Protein AF-A0A6B2DFF1-F1 (afdb_monomer_lite)

Sequence (43 aa):
PDAPGVPLLADRPLVDGAAAAYVCRGYVCDRPVTSAEALTAQL

Structure (mmCIF, N/CA/C/O backbone):
data_AF-A0A6B2DFF1-F1
#
_entry.id   AF-A0A6B2DFF1-F1
#
loop_
_atom_site.group_PDB
_atom_site.id
_atom_site.type_symbol
_atom_site.label_atom_id
_atom_site.label_alt_id
_atom_site.label_comp_id
_atom_site.label_asym_id
_atom_site.label_entity_id
_atom_site.label_seq_id
_atom_site.pdbx_PDB_ins_code
_atom_site.Cartn_x
_atom_site.Cartn_y
_atom_site.Cartn_z
_atom_site.occupancy
_atom_site.B_iso_or_equiv
_atom_site.auth_seq_id
_atom_site.auth_comp_id
_atom_site.auth_asym_id
_atom_site.auth_atom_id
_atom_site.pdbx_PDB_model_num
ATOM 1 N N . PRO A 1 1 ? 10.085 0.116 3.534 1.00 62.44 1 PRO A N 1
ATOM 2 C CA . PRO A 1 1 ? 11.350 0.302 2.791 1.00 62.44 1 PRO A CA 1
ATOM 3 C C . PRO A 1 1 ? 11.924 -1.064 2.430 1.00 62.44 1 PRO A C 1
ATOM 5 O O . PRO A 1 1 ? 11.856 -1.943 3.285 1.00 62.44 1 PRO A O 1
ATOM 8 N N . ASP A 1 2 ? 12.478 -1.228 1.227 1.00 59.75 2 ASP A N 1
ATOM 9 C CA . ASP A 1 2 ? 13.241 -2.423 0.844 1.00 59.75 2 ASP A CA 1
ATOM 10 C C . ASP A 1 2 ? 14.419 -2.591 1.812 1.00 59.75 2 ASP A C 1
ATOM 12 O O . ASP A 1 2 ? 15.491 -2.009 1.649 1.00 59.75 2 ASP A O 1
ATOM 16 N N . ALA A 1 3 ? 14.169 -3.298 2.910 1.00 60.62 3 ALA A N 1
ATOM 17 C CA . ALA A 1 3 ? 15.088 -3.442 4.019 1.00 60.62 3 ALA A CA 1
ATOM 18 C C . ALA A 1 3 ? 15.837 -4.763 3.822 1.00 60.62 3 ALA A C 1
ATOM 20 O O . ALA A 1 3 ? 15.200 -5.824 3.856 1.00 60.62 3 ALA A O 1
ATOM 21 N N . PRO A 1 4 ? 17.168 -4.734 3.622 1.00 62.66 4 PRO A N 1
ATOM 22 C CA . PRO A 1 4 ? 17.956 -5.953 3.524 1.00 62.66 4 PRO A CA 1
ATOM 23 C C . PRO A 1 4 ? 17.706 -6.820 4.765 1.00 62.66 4 PRO A C 1
ATOM 25 O O . PRO A 1 4 ? 17.914 -6.370 5.890 1.00 62.66 4 PRO A O 1
ATOM 28 N N . GLY A 1 5 ? 17.215 -8.046 4.563 1.00 71.56 5 GLY A N 1
ATOM 29 C CA . GLY A 1 5 ? 16.898 -8.980 5.650 1.00 71.56 5 GLY A CA 1
ATOM 30 C C . GLY A 1 5 ? 15.429 -9.033 6.087 1.00 71.56 5 GLY A C 1
ATOM 31 O O . GLY A 1 5 ? 15.108 -9.846 6.951 1.00 71.56 5 GLY A O 1
ATOM 32 N N . VAL A 1 6 ? 14.524 -8.253 5.477 1.00 76.75 6 VAL A N 1
ATOM 33 C CA . VAL A 1 6 ? 13.069 -8.391 5.683 1.00 76.75 6 VAL A CA 1
ATOM 34 C C . VAL A 1 6 ? 12.401 -8.813 4.369 1.00 76.75 6 VAL A C 1
ATOM 36 O O . VAL A 1 6 ? 11.944 -7.956 3.616 1.00 76.75 6 VAL A O 1
ATOM 39 N N . PRO A 1 7 ? 12.307 -10.126 4.074 1.00 76.94 7 PRO A N 1
ATOM 40 C CA . PRO A 1 7 ? 11.772 -10.620 2.801 1.00 76.94 7 PRO A CA 1
ATOM 41 C C . PRO A 1 7 ? 10.355 -10.129 2.478 1.00 76.94 7 PRO A C 1
ATOM 43 O O . PRO A 1 7 ? 10.026 -9.927 1.319 1.00 76.94 7 PRO A O 1
ATOM 46 N N . LEU A 1 8 ? 9.522 -9.883 3.497 1.00 73.69 8 LEU A N 1
ATOM 47 C CA . LEU A 1 8 ? 8.165 -9.337 3.330 1.00 73.69 8 LEU A CA 1
ATOM 48 C C . LEU A 1 8 ? 8.133 -7.903 2.782 1.00 73.69 8 LEU A C 1
ATOM 50 O O . LEU A 1 8 ? 7.100 -7.461 2.282 1.00 73.69 8 LEU A O 1
ATOM 54 N N . LEU A 1 9 ? 9.238 -7.173 2.926 1.00 74.06 9 LEU A N 1
ATOM 55 C CA . LEU A 1 9 ? 9.403 -5.817 2.419 1.00 74.06 9 LEU A CA 1
ATOM 56 C C . LEU A 1 9 ? 10.227 -5.775 1.133 1.00 74.06 9 LEU A C 1
ATOM 58 O O . LEU A 1 9 ? 10.475 -4.677 0.655 1.00 74.06 9 LEU A O 1
ATOM 62 N N . ALA A 1 10 ? 10.654 -6.923 0.597 1.00 79.56 10 ALA A N 1
ATOM 63 C CA . ALA A 1 10 ? 11.250 -6.968 -0.728 1.00 79.56 10 ALA A CA 1
ATOM 64 C C . ALA A 1 10 ? 10.218 -6.490 -1.761 1.00 79.56 10 ALA A C 1
ATOM 66 O O . ALA A 1 10 ? 9.038 -6.841 -1.673 1.00 79.56 10 ALA A O 1
ATOM 67 N N . ASP A 1 11 ? 10.664 -5.656 -2.696 1.00 79.31 11 ASP A N 1
ATOM 68 C CA . ASP A 1 11 ? 9.842 -5.012 -3.725 1.00 79.31 11 ASP A CA 1
ATOM 69 C C . ASP A 1 11 ? 8.768 -4.061 -3.161 1.00 79.31 11 ASP A C 1
ATOM 71 O O . ASP A 1 11 ? 7.758 -3.768 -3.811 1.00 79.31 11 ASP A O 1
ATOM 75 N N . ARG A 1 12 ? 8.980 -3.547 -1.943 1.00 81.56 12 ARG A N 1
ATOM 76 C CA . ARG A 1 12 ? 8.135 -2.530 -1.298 1.00 81.56 12 ARG A CA 1
ATOM 77 C C . ARG A 1 12 ? 8.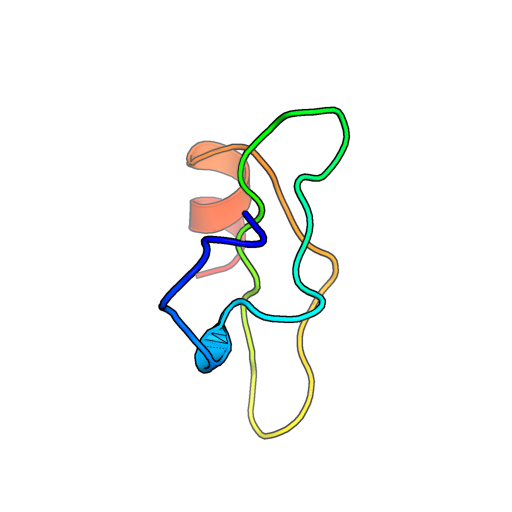975 -1.293 -0.950 1.00 81.56 12 ARG A C 1
ATOM 79 O O . ARG A 1 12 ? 9.198 -1.001 0.241 1.00 81.56 12 ARG A O 1
ATOM 86 N N . PRO A 1 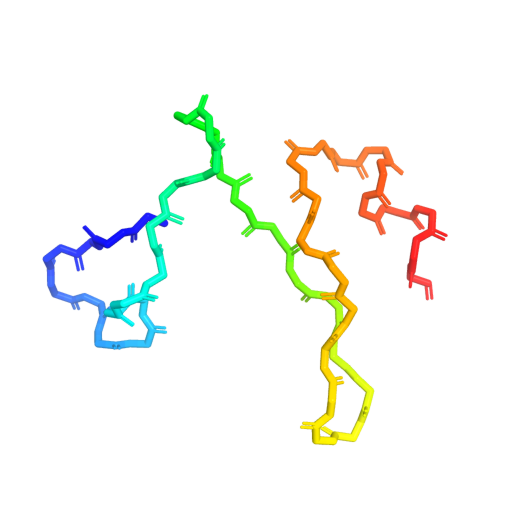13 ? 9.411 -0.531 -1.975 1.00 83.62 13 PRO A N 1
ATOM 87 C CA . PRO A 1 13 ? 10.214 0.666 -1.787 1.00 83.62 13 PRO A CA 1
ATOM 88 C C . PRO A 1 13 ? 9.442 1.758 -1.045 1.00 83.62 13 PRO A C 1
ATOM 90 O O . PRO A 1 13 ? 8.235 1.687 -0.800 1.00 83.62 13 PRO A O 1
ATOM 93 N N . LEU A 1 14 ? 10.178 2.799 -0.672 1.00 89.25 14 LEU A N 1
ATOM 94 C CA . LEU A 1 14 ? 9.590 4.041 -0.183 1.00 89.25 14 LEU A CA 1
ATOM 95 C C . LEU A 1 14 ? 8.765 4.714 -1.292 1.00 89.25 14 LEU A C 1
ATOM 97 O O . LEU A 1 14 ? 9.104 4.613 -2.470 1.00 89.25 14 LEU A O 1
ATOM 101 N N . VAL A 1 15 ? 7.725 5.447 -0.898 1.00 91.06 15 VAL A N 1
ATOM 102 C CA . VAL A 1 15 ? 6.959 6.326 -1.794 1.00 91.06 15 VAL A CA 1
ATOM 103 C C . VAL A 1 15 ? 7.426 7.748 -1.524 1.00 91.06 15 VAL A C 1
ATOM 105 O O . VAL A 1 15 ? 7.317 8.218 -0.395 1.00 91.06 15 VAL A O 1
ATOM 108 N N . ASP A 1 16 ? 8.022 8.396 -2.525 1.00 90.06 16 ASP A N 1
ATOM 109 C CA . ASP A 1 16 ? 8.616 9.738 -2.407 1.00 90.06 16 ASP A CA 1
ATOM 110 C C . ASP A 1 16 ? 9.595 9.882 -1.222 1.00 90.06 16 ASP A C 1
ATOM 112 O O . ASP A 1 16 ? 9.683 10.918 -0.568 1.00 90.06 16 ASP A O 1
ATOM 116 N N . GLY A 1 17 ? 10.329 8.809 -0.906 1.00 90.81 17 GLY A N 1
ATOM 117 C CA . GLY A 1 17 ? 11.263 8.765 0.226 1.00 90.81 17 GLY A CA 1
ATOM 118 C C . GLY A 1 17 ? 10.609 8.564 1.600 1.00 90.81 17 GLY A C 1
ATOM 119 O O . GLY A 1 17 ? 11.322 8.438 2.594 1.00 90.81 17 GLY A O 1
ATOM 120 N N . ALA A 1 18 ? 9.280 8.467 1.673 1.00 91.50 18 ALA A N 1
ATOM 121 C CA . ALA A 1 18 ? 8.533 8.198 2.896 1.00 91.50 18 ALA A CA 1
ATOM 122 C C . ALA A 1 18 ? 8.093 6.729 3.006 1.00 91.50 18 ALA A C 1
ATOM 124 O O . ALA A 1 18 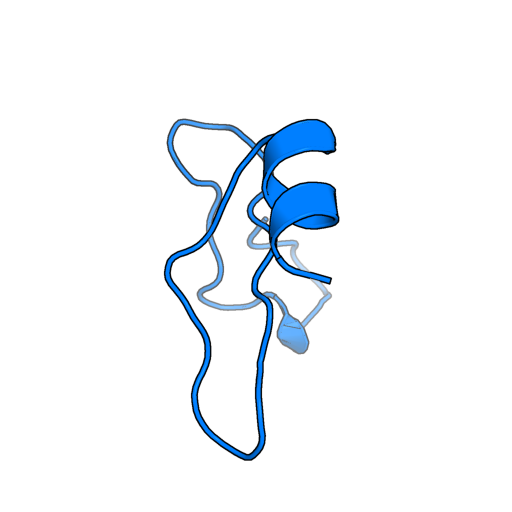? 7.938 6.005 2.017 1.00 91.50 18 ALA A O 1
ATOM 125 N N . ALA A 1 19 ? 7.897 6.272 4.245 1.00 91.44 19 ALA A N 1
ATOM 126 C CA . ALA A 1 19 ? 7.34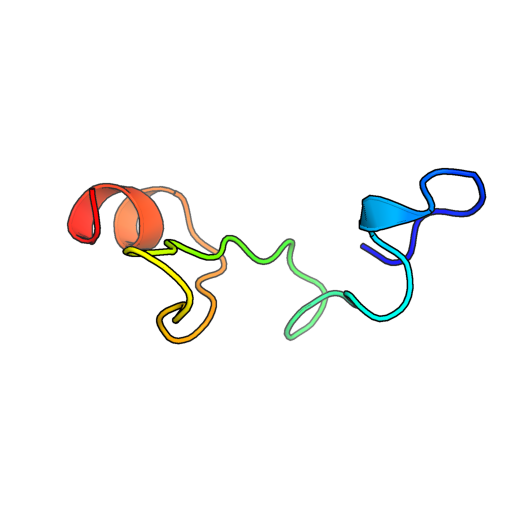0 4.951 4.510 1.00 91.44 19 ALA A CA 1
ATOM 127 C C . ALA A 1 19 ? 5.897 4.872 3.990 1.00 91.44 19 ALA A C 1
ATOM 129 O O . ALA A 1 19 ? 5.112 5.791 4.196 1.00 91.44 19 ALA A O 1
ATOM 130 N N . ALA A 1 20 ? 5.556 3.759 3.342 1.00 92.44 20 ALA A N 1
ATOM 131 C CA . ALA A 1 20 ? 4.229 3.511 2.797 1.00 92.44 20 ALA A CA 1
ATOM 132 C C . ALA A 1 20 ? 3.460 2.504 3.660 1.00 92.44 20 ALA A C 1
ATOM 134 O O . ALA A 1 20 ? 3.991 1.447 4.012 1.00 92.44 20 ALA A O 1
ATOM 135 N N . ALA A 1 21 ? 2.200 2.813 3.952 1.00 93.19 21 ALA A N 1
ATOM 136 C CA . ALA A 1 21 ? 1.248 1.917 4.591 1.00 93.19 21 ALA A CA 1
ATOM 137 C C . ALA A 1 21 ? 0.170 1.486 3.589 1.00 93.19 21 ALA A C 1
ATOM 139 O O . ALA A 1 21 ? -0.307 2.297 2.795 1.00 93.19 21 ALA A O 1
ATOM 140 N N . TYR A 1 22 ? -0.214 0.210 3.647 1.00 90.12 22 TYR A N 1
ATOM 141 C CA . TYR A 1 22 ? -1.234 -0.400 2.794 1.00 90.12 22 TYR A CA 1
ATOM 142 C C . TYR A 1 22 ? -2.336 -0.987 3.673 1.00 90.12 22 TYR A C 1
ATOM 144 O O . TYR A 1 22 ? -2.048 -1.811 4.542 1.00 90.12 22 TYR A O 1
ATOM 152 N N . VAL A 1 23 ? -3.589 -0.610 3.421 1.00 93.62 23 VAL A N 1
ATOM 153 C CA . VAL A 1 23 ? -4.753 -1.251 4.046 1.00 93.62 23 VAL A CA 1
ATOM 154 C C . VAL A 1 23 ? -5.304 -2.292 3.079 1.00 93.62 23 VAL A C 1
ATOM 156 O O . VAL A 1 23 ? -5.729 -1.961 1.972 1.00 93.62 23 VAL A O 1
ATOM 159 N N . CYS A 1 24 ? -5.259 -3.562 3.483 1.00 94.12 24 CYS A N 1
ATOM 160 C CA . CYS A 1 24 ? -5.700 -4.686 2.661 1.00 94.12 24 CYS A CA 1
ATOM 161 C C . CYS A 1 24 ? -7.012 -5.271 3.191 1.00 94.12 24 CYS A C 1
ATOM 163 O O . CYS A 1 24 ? -7.158 -5.513 4.389 1.00 94.12 24 CYS A O 1
ATOM 165 N N . ARG A 1 25 ? -7.964 -5.517 2.286 1.00 93.50 25 ARG A N 1
ATOM 166 C CA . ARG A 1 25 ? -9.267 -6.131 2.569 1.00 93.50 25 ARG A CA 1
ATOM 167 C C . ARG A 1 25 ? -9.418 -7.375 1.703 1.00 93.50 25 ARG A C 1
ATOM 169 O O . ARG A 1 25 ? -9.467 -7.298 0.475 1.00 93.50 25 ARG A O 1
ATOM 176 N N . GLY A 1 26 ? -9.450 -8.539 2.347 1.00 93.06 26 GLY A N 1
ATOM 177 C CA . GLY A 1 26 ? -9.331 -9.817 1.647 1.00 93.06 26 GLY A CA 1
ATOM 178 C C . GLY A 1 26 ? -7.972 -9.925 0.951 1.00 93.06 26 GLY A C 1
ATOM 179 O O . GLY A 1 26 ? -6.943 -9.943 1.619 1.00 93.06 26 GLY A O 1
ATOM 180 N N . TYR A 1 27 ? -7.977 -9.968 -0.385 1.00 90.44 27 TYR A N 1
ATOM 181 C CA . TYR A 1 27 ? -6.775 -10.123 -1.220 1.00 90.44 27 TYR A CA 1
ATOM 182 C C . TYR A 1 27 ? -6.381 -8.855 -1.996 1.00 90.44 27 TYR A C 1
ATOM 184 O O . TYR A 1 27 ? -5.475 -8.907 -2.826 1.00 90.44 27 TYR A O 1
ATOM 192 N N . VAL A 1 28 ? -7.054 -7.723 -1.758 1.00 92.56 28 VAL A N 1
ATOM 193 C CA . VAL A 1 28 ? -6.805 -6.452 -2.457 1.00 92.56 28 VAL A CA 1
ATOM 194 C C . VAL A 1 28 ? -6.397 -5.388 -1.447 1.00 92.56 28 VAL A C 1
ATOM 196 O O . VAL A 1 28 ? -6.959 -5.320 -0.355 1.00 92.56 28 VAL A O 1
ATOM 199 N N . CYS A 1 29 ? -5.423 -4.558 -1.810 1.00 93.50 29 CYS A N 1
ATOM 200 C CA . CYS A 1 29 ? -4.998 -3.418 -1.007 1.00 93.50 29 CYS A CA 1
ATOM 201 C C . CYS A 1 29 ? -5.361 -2.108 -1.707 1.00 93.50 29 CYS A C 1
ATOM 203 O O . CYS A 1 29 ? -5.294 -2.021 -2.935 1.00 93.50 29 CYS A O 1
ATOM 205 N N . ASP A 1 30 ? -5.712 -1.097 -0.916 1.00 93.06 30 ASP A N 1
ATOM 206 C CA . ASP A 1 30 ? -5.897 0.265 -1.410 1.00 93.06 30 ASP A CA 1
ATOM 207 C C . ASP A 1 30 ? -4.554 0.903 -1.804 1.00 93.06 30 ASP A C 1
ATOM 209 O O . ASP A 1 30 ? -3.469 0.348 -1.581 1.00 93.06 30 ASP A O 1
ATOM 213 N N . ARG A 1 31 ? -4.621 2.101 -2.400 1.00 92.38 31 ARG A N 1
ATOM 214 C CA . ARG A 1 31 ? -3.418 2.879 -2.724 1.00 92.38 31 ARG A CA 1
ATOM 215 C C . ARG A 1 31 ? -2.622 3.186 -1.446 1.00 92.38 31 ARG A C 1
ATOM 217 O O . ARG A 1 31 ? -3.231 3.572 -0.447 1.00 92.38 31 ARG A O 1
ATOM 224 N N . PRO A 1 32 ? -1.282 3.083 -1.486 1.00 93.38 32 PRO A N 1
ATOM 225 C CA . PRO A 1 32 ? -0.457 3.368 -0.325 1.00 93.38 32 PRO A CA 1
ATOM 226 C C . PRO A 1 32 ? -0.581 4.821 0.123 1.00 93.38 32 PRO A C 1
ATOM 228 O O . PRO A 1 32 ? -0.662 5.734 -0.701 1.00 93.38 32 PRO A O 1
ATOM 231 N N . VAL A 1 33 ? -0.521 5.023 1.435 1.00 96.12 33 VAL A N 1
ATOM 232 C CA . VAL A 1 33 ? -0.433 6.344 2.069 1.00 96.12 33 VAL A CA 1
ATOM 233 C C . VAL A 1 33 ? 0.846 6.467 2.882 1.00 96.12 33 VAL A C 1
ATOM 235 O O . VAL A 1 33 ? 1.415 5.466 3.314 1.00 96.12 33 VAL A O 1
ATOM 238 N N . THR A 1 34 ? 1.298 7.701 3.085 1.00 96.69 34 THR A N 1
ATOM 239 C CA . THR A 1 34 ? 2.584 8.011 3.728 1.00 96.69 34 THR A CA 1
ATOM 240 C C . THR A 1 34 ? 2.450 8.817 5.024 1.00 96.69 34 THR A C 1
ATOM 242 O O . THR A 1 34 ? 3.463 9.143 5.639 1.00 96.69 34 THR A O 1
ATOM 245 N N . SER A 1 35 ? 1.224 9.117 5.477 1.00 95.88 35 SER A N 1
ATOM 246 C CA . SER A 1 35 ? 0.960 9.793 6.756 1.00 95.88 35 SER A CA 1
ATOM 247 C C . SER A 1 35 ? 0.059 8.971 7.677 1.00 95.88 35 SER A C 1
ATOM 249 O O . SER A 1 35 ? -0.773 8.177 7.227 1.00 95.88 35 SER A O 1
ATOM 25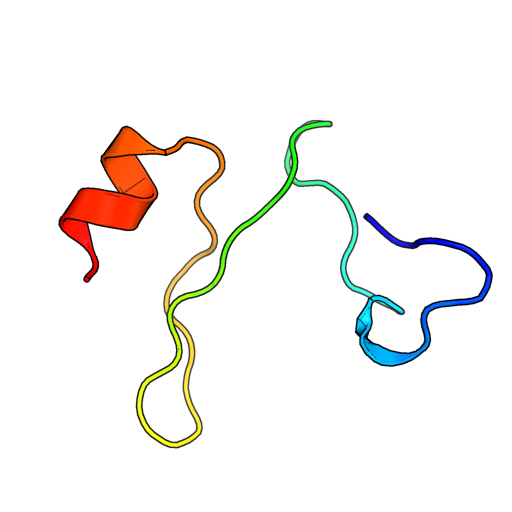1 N N . ALA A 1 36 ? 0.221 9.173 8.986 1.00 95.94 36 ALA A N 1
ATOM 252 C CA . ALA A 1 36 ? -0.557 8.470 10.003 1.00 95.94 36 ALA A CA 1
ATOM 253 C C . ALA A 1 36 ? -2.035 8.882 9.976 1.00 95.94 36 ALA A C 1
ATOM 255 O O . ALA A 1 36 ? -2.921 8.047 10.166 1.00 95.94 36 ALA A O 1
ATOM 256 N N . GLU A 1 37 ? -2.313 10.152 9.687 1.00 97.38 37 GLU A N 1
ATOM 257 C CA . GLU A 1 37 ? -3.668 10.687 9.571 1.00 97.38 37 GLU A CA 1
ATOM 258 C C . GLU A 1 37 ? -4.396 10.048 8.383 1.00 97.38 37 GLU A C 1
ATOM 260 O O . GLU A 1 37 ? -5.536 9.602 8.519 1.00 97.38 37 GLU A O 1
ATOM 265 N N . ALA A 1 38 ? -3.718 9.937 7.234 1.00 95.62 38 ALA A N 1
ATOM 266 C CA . ALA A 1 38 ? -4.283 9.317 6.040 1.00 95.62 38 ALA A CA 1
ATOM 267 C C . ALA A 1 38 ? -4.486 7.807 6.215 1.00 95.62 38 ALA A C 1
ATOM 269 O O . ALA A 1 38 ? -5.469 7.271 5.708 1.00 95.62 38 ALA A O 1
ATOM 270 N N . LEU A 1 39 ? -3.596 7.128 6.949 1.00 96.25 39 LEU A N 1
ATOM 271 C CA . LEU A 1 39 ? -3.780 5.724 7.321 1.00 96.25 39 LEU A CA 1
ATOM 272 C C . LEU A 1 39 ? -4.998 5.550 8.232 1.00 96.25 39 LEU A C 1
ATOM 274 O O . LEU A 1 39 ? -5.83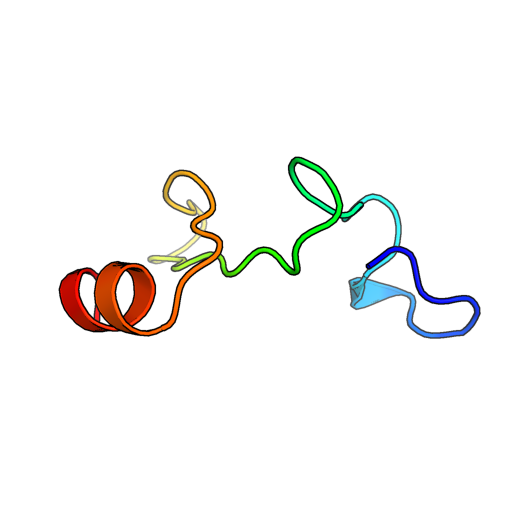3 4.690 7.977 1.00 96.25 39 LEU A O 1
ATOM 278 N N . THR A 1 40 ? -5.124 6.383 9.263 1.00 96.88 40 THR A N 1
ATOM 279 C CA . THR A 1 40 ? -6.231 6.301 10.229 1.00 96.88 40 THR A CA 1
ATOM 280 C C . THR A 1 40 ? -7.586 6.523 9.560 1.00 96.88 40 THR A C 1
ATOM 282 O O . THR A 1 40 ? -8.551 5.858 9.909 1.00 96.88 40 THR A O 1
ATOM 285 N N . ALA A 1 41 ? -7.658 7.395 8.552 1.00 95.75 41 ALA A N 1
ATOM 286 C CA . ALA A 1 41 ? -8.873 7.603 7.763 1.00 95.75 41 ALA A CA 1
ATOM 287 C C . ALA A 1 41 ? -9.306 6.376 6.927 1.00 95.75 41 ALA A C 1
ATOM 289 O O . ALA A 1 41 ? -10.405 6.382 6.375 1.00 95.75 41 ALA A O 1
ATOM 290 N N . GLN A 1 42 ? -8.451 5.353 6.796 1.00 93.50 42 GLN A N 1
ATOM 291 C CA . GLN A 1 42 ? -8.726 4.116 6.057 1.00 93.50 42 GLN A CA 1
ATOM 292 C C . GLN A 1 42 ? -8.990 2.900 6.954 1.00 93.50 42 GLN A C 1
ATOM 294 O O . GLN A 1 42 ? -9.299 1.837 6.409 1.00 93.50 42 GLN A O 1
ATOM 299 N N . LEU A 1 43 ? -8.830 3.019 8.276 1.00 88.50 43 LEU A N 1
ATOM 300 C CA . LEU A 1 43 ? -9.118 1.954 9.246 1.00 88.50 43 LEU A CA 1
ATOM 301 C C . LEU A 1 43 ? -10.608 1.941 9.605 1.00 88.50 43 LEU A C 1
ATOM 303 O O . LEU A 1 43 ? -11.162 0.822 9.673 1.00 88.50 43 LEU A O 1
#

Secondary structure (DSSP, 8-state):
---TT-GGGTT-PPBTTB--B--EETTEEPPPB-SHHHHHTT-

pLDDT: mean 86.99, std 10.71, range [59.75, 97.38]

Foldseek 3Di:
DCDVPDPVCNVPDADVNADWDWDDDDHDTDDTDRDPVVVVVVD

Radius of gyration: 11.1 Å; chains: 1; bounding box: 27×21×14 Å